Protein AF-A0A838MI29-F1 (afdb_monomer)

pLDDT: mean 86.64, std 11.8, range [42.06, 97.31]

Solvent-accessible surface area (backbone atoms only — not comparable to full-atom values): 7949 Å² total; per-r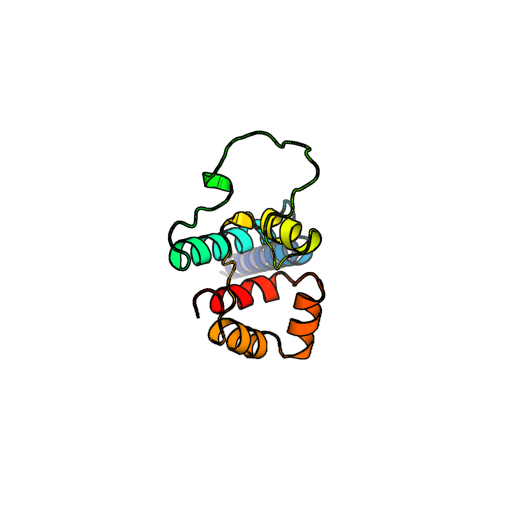esidue (Å²): 108,73,69,57,54,51,52,52,50,51,53,52,51,51,52,53,51,50,52,50,48,35,69,74,68,31,62,94,46,50,47,43,51,55,53,16,50,54,49,40,55,47,43,47,76,61,36,92,88,44,67,44,36,86,76,73,56,101,66,78,90,76,92,60,84,80,67,88,58,38,101,89,53,48,72,69,47,46,53,52,41,43,69,29,41,40,47,58,68,70,51,80,93,69,86,42,74,47,26,54,54,40,43,36,73,76,59,34,63,70,53,45,51,42,40,73,75,58,46,72,76,51,74,68,50,54,62,56,49,57,81,22,63,82,72

Sequence (135 aa):
MKKIIQILLILILLLILSLIIISIFNPLGYRDKIIGSIINNYLANNIKGYAPASQINSGAPNNEPAADKHPFLNESQEKMLENFGVDVSQLPTEITPGMENCAVEKFGKERIEEIIGGATPSALELFKAKDCIGK

Foldseek 3Di:
DVVVVVVVVVVVVVVVVVVVCCVPVVVVVPVLQVLLVVLQVLCPVQQPPDDFLVPPDPDDDDPDDDDPLAPQADPLQCVSNVSSRGRRNSADNDADPQLVVQLCVQQNPVRVVVVSVHDHDDSVSSSSSSVSGND

Mean predicted aligned error: 7.44 Å

Structure (mmCIF, N/CA/C/O backbone):
data_AF-A0A838MI29-F1
#
_entry.id   AF-A0A838MI29-F1
#
loop_
_atom_site.group_PDB
_atom_site.id
_atom_site.type_symbol
_atom_site.label_atom_id
_atom_site.label_alt_id
_atom_site.label_comp_id
_atom_site.label_asym_id
_atom_site.label_entity_id
_atom_site.label_seq_id
_atom_site.pdbx_PDB_ins_code
_atom_site.Cartn_x
_atom_site.Cartn_y
_atom_site.Cartn_z
_atom_site.occupancy
_atom_site.B_iso_or_equiv
_atom_site.auth_seq_id
_atom_site.auth_comp_id
_atom_site.auth_asym_id
_atom_site.auth_atom_id
_atom_site.pdbx_PDB_model_num
ATOM 1 N N . MET A 1 1 ? -22.170 7.386 40.287 1.00 67.88 1 MET A N 1
ATOM 2 C CA . MET A 1 1 ? -22.408 6.464 39.150 1.00 67.88 1 MET A CA 1
ATOM 3 C C . MET A 1 1 ? -22.890 7.182 37.889 1.00 67.88 1 MET A C 1
ATOM 5 O O . MET A 1 1 ? -22.142 7.176 36.925 1.00 67.88 1 MET A O 1
ATOM 9 N N . LYS A 1 2 ? -24.033 7.894 37.885 1.00 82.38 2 LYS A N 1
ATOM 10 C CA . LYS A 1 2 ? -24.523 8.622 36.685 1.00 82.38 2 LYS A CA 1
ATOM 11 C C . LYS A 1 2 ? -23.509 9.612 36.078 1.00 82.38 2 LYS A C 1
ATOM 13 O O . LYS A 1 2 ? -23.280 9.577 34.879 1.00 82.38 2 LYS A O 1
ATOM 18 N N . LYS A 1 3 ? -22.829 10.416 36.909 1.00 91.06 3 LYS A N 1
ATOM 19 C CA . LYS A 1 3 ? -21.792 11.367 36.451 1.00 91.06 3 LYS A CA 1
ATOM 20 C C . LYS A 1 3 ? -20.560 10.684 35.839 1.00 91.06 3 LYS A C 1
ATOM 22 O O . LYS A 1 3 ? -19.989 11.208 34.898 1.00 91.06 3 LYS A O 1
ATOM 27 N N . ILE A 1 4 ? -20.178 9.508 36.341 1.00 91.81 4 ILE A N 1
ATOM 28 C CA . ILE A 1 4 ? -19.029 8.744 35.824 1.00 91.81 4 ILE A CA 1
ATOM 29 C C . ILE A 1 4 ? -19.366 8.172 34.444 1.00 91.81 4 ILE A C 1
ATOM 31 O O . ILE A 1 4 ? -18.579 8.311 33.517 1.00 91.81 4 ILE A O 1
ATOM 35 N N . ILE A 1 5 ? -20.567 7.605 34.292 1.00 94.44 5 ILE A N 1
ATOM 36 C CA . ILE A 1 5 ? -21.065 7.107 33.002 1.00 94.44 5 ILE A CA 1
ATOM 37 C C . ILE A 1 5 ? -21.168 8.256 31.990 1.00 94.44 5 ILE A C 1
ATOM 39 O O . ILE A 1 5 ? -20.751 8.108 30.849 1.00 94.44 5 ILE A O 1
ATOM 43 N N . GLN A 1 6 ? -21.663 9.422 32.410 1.00 94.75 6 GLN A N 1
ATOM 44 C CA . GLN A 1 6 ? -21.751 10.600 31.548 1.00 94.75 6 GLN A CA 1
ATOM 45 C C . GLN A 1 6 ? -20.369 11.107 31.102 1.00 94.75 6 GLN A C 1
ATOM 47 O O . GLN A 1 6 ? -20.190 11.404 29.926 1.00 94.75 6 GLN A O 1
ATOM 52 N N . ILE A 1 7 ? -19.382 11.157 32.006 1.00 96.38 7 ILE A N 1
ATOM 53 C CA . ILE A 1 7 ? -17.996 11.515 31.660 1.00 96.38 7 ILE A CA 1
ATOM 54 C C . ILE A 1 7 ? -17.407 10.501 30.671 1.00 96.38 7 ILE A C 1
ATOM 56 O O . ILE A 1 7 ? -16.815 10.904 29.675 1.00 96.38 7 ILE A O 1
ATOM 60 N N . LEU A 1 8 ? -17.613 9.200 30.899 1.00 96.12 8 LEU A N 1
ATOM 61 C CA . LEU A 1 8 ? -17.144 8.151 29.993 1.00 96.12 8 LEU A CA 1
ATOM 62 C C . LEU A 1 8 ? -17.751 8.301 28.589 1.00 96.12 8 LEU A C 1
ATOM 64 O O . LEU A 1 8 ? -17.027 8.226 27.602 1.00 96.12 8 LEU A O 1
ATOM 68 N N . LEU A 1 9 ? -19.057 8.564 28.494 1.00 96.38 9 LEU A N 1
ATOM 69 C CA . LEU A 1 9 ? -19.733 8.786 27.213 1.00 96.38 9 LEU A CA 1
ATOM 70 C C . LEU A 1 9 ? -19.198 10.020 26.479 1.00 96.38 9 LEU A C 1
ATOM 72 O O . LEU A 1 9 ? -18.998 9.963 25.269 1.00 96.38 9 LEU A O 1
ATOM 76 N N . ILE A 1 10 ? -18.919 11.111 27.199 1.00 97.31 10 ILE A N 1
ATOM 77 C CA . ILE A 1 10 ? -18.309 12.313 26.612 1.00 97.31 10 ILE A CA 1
ATOM 78 C C . ILE A 1 10 ? -16.905 11.999 26.082 1.00 97.31 10 ILE A C 1
ATOM 80 O O . ILE A 1 10 ? -16.579 12.394 24.967 1.00 97.31 10 ILE A O 1
ATOM 84 N N . LEU A 1 11 ? -16.088 11.256 26.835 1.00 96.88 11 LEU A N 1
ATOM 85 C CA . LEU A 1 11 ? -14.749 10.856 26.388 1.00 96.88 11 LEU A CA 1
ATOM 86 C C . LEU A 1 11 ? -14.798 9.969 25.140 1.00 96.88 11 LEU A C 1
ATOM 88 O O . LEU A 1 11 ? -14.033 10.192 24.206 1.00 96.88 11 LEU A O 1
ATOM 92 N N . ILE A 1 12 ? -15.722 9.006 25.095 1.00 96.94 12 ILE A N 1
ATOM 93 C CA . ILE A 1 12 ? -15.932 8.156 23.916 1.00 96.94 12 ILE A CA 1
ATOM 94 C C . ILE A 1 12 ? -16.359 9.007 22.714 1.00 96.94 12 ILE A C 1
ATOM 96 O O . ILE A 1 12 ? -15.814 8.838 21.627 1.00 96.94 12 ILE A O 1
ATOM 100 N N . LEU A 1 13 ? -17.284 9.952 22.901 1.00 97.31 13 LEU A N 1
ATOM 101 C CA . LEU A 1 13 ? -17.734 10.838 21.826 1.00 97.31 13 LEU A CA 1
ATOM 102 C C . LEU A 1 13 ? -16.588 11.704 21.283 1.00 97.31 13 LEU A C 1
ATOM 104 O O . LEU A 1 13 ? -16.431 11.817 20.069 1.00 97.31 13 LEU A O 1
ATOM 108 N N . LEU A 1 14 ? -15.763 12.276 22.164 1.00 96.75 14 LEU A N 1
ATOM 109 C CA . LEU A 1 14 ? -14.584 13.051 21.767 1.00 96.75 14 LEU A CA 1
ATOM 110 C C . LEU A 1 14 ? -13.560 12.190 21.020 1.00 96.75 14 LEU A C 1
ATOM 112 O O . LEU A 1 14 ? -12.988 12.641 20.028 1.00 96.75 14 LEU A O 1
ATOM 116 N N . LEU A 1 15 ? -13.357 10.945 21.456 1.00 95.62 15 LEU A N 1
ATOM 117 C CA . LEU A 1 15 ? -12.477 9.999 20.776 1.00 95.62 15 LEU A CA 1
ATOM 118 C C . LEU A 1 15 ? -12.993 9.670 19.369 1.00 95.62 15 LEU A C 1
ATOM 120 O O . LEU A 1 15 ? -12.221 9.718 18.415 1.00 95.62 15 LEU A O 1
ATOM 124 N N . ILE A 1 16 ? -14.294 9.414 19.213 1.00 96.06 16 ILE A N 1
ATOM 125 C CA . ILE A 1 16 ? -14.914 9.163 17.904 1.00 96.06 16 ILE A CA 1
ATOM 126 C C . ILE A 1 16 ? -14.774 10.388 16.990 1.00 96.06 16 ILE A C 1
ATOM 128 O O . ILE A 1 16 ? -14.370 10.244 15.838 1.00 96.06 16 ILE A O 1
ATOM 132 N N . LEU A 1 17 ? -15.048 11.594 17.498 1.00 95.44 17 LEU A N 1
ATOM 133 C CA . LEU A 1 17 ? -14.885 12.835 16.731 1.00 95.44 17 LEU A CA 1
ATOM 134 C C . LEU A 1 17 ? -13.436 13.035 16.275 1.00 95.44 17 LEU A C 1
ATOM 136 O O . LEU A 1 17 ? -13.202 13.364 15.115 1.00 95.44 17 LEU A O 1
ATOM 140 N N . SER A 1 18 ? -12.467 12.778 17.156 1.00 91.75 18 SER A N 1
ATOM 141 C CA . SER A 1 18 ? -11.042 12.822 16.815 1.00 91.75 18 SER A CA 1
ATOM 142 C C . SER A 1 18 ? -10.696 11.844 15.686 1.00 91.75 18 SER A C 1
ATOM 144 O O . SER A 1 18 ? -10.064 12.234 14.704 1.00 91.75 18 SER A O 1
ATOM 146 N N . LEU A 1 19 ? -11.181 10.598 15.755 1.00 91.19 19 LEU A N 1
ATOM 147 C CA . LEU A 1 19 ? -10.962 9.599 14.702 1.00 91.19 19 LEU A CA 1
ATOM 148 C C . LEU A 1 19 ? -11.569 10.021 13.357 1.00 91.19 19 LEU A C 1
ATOM 150 O O . LEU A 1 19 ? -10.929 9.851 12.320 1.00 91.19 19 LEU A O 1
ATOM 154 N N . ILE A 1 20 ? -12.770 10.607 13.362 1.00 91.81 20 ILE A N 1
ATOM 155 C CA . ILE A 1 20 ? -13.414 11.125 12.145 1.00 91.81 20 ILE A CA 1
ATOM 156 C C . ILE A 1 20 ? -12.579 12.258 11.540 1.00 91.81 20 ILE A C 1
ATOM 158 O O . ILE A 1 20 ? -12.317 12.249 10.336 1.00 91.81 20 ILE A O 1
ATOM 162 N N . ILE A 1 21 ? -12.118 13.204 12.366 1.00 91.06 21 ILE A N 1
ATOM 163 C CA . ILE A 1 21 ? -11.275 14.319 11.915 1.00 91.06 21 ILE A CA 1
ATOM 164 C C . ILE A 1 21 ? -9.980 13.791 11.292 1.00 91.06 21 ILE A C 1
ATOM 166 O O . ILE A 1 21 ? -9.601 14.233 10.208 1.00 91.06 21 ILE A O 1
ATOM 170 N N . ILE A 1 22 ? -9.330 12.817 11.937 1.00 88.75 22 ILE A N 1
ATOM 171 C CA . ILE A 1 22 ? -8.101 12.207 11.421 1.00 88.75 22 ILE A CA 1
ATOM 172 C C . ILE A 1 22 ? -8.350 11.512 10.077 1.00 88.75 22 ILE A C 1
ATOM 174 O O . ILE A 1 22 ? -7.562 11.674 9.146 1.00 88.75 22 ILE A O 1
ATOM 178 N N . SER A 1 23 ? -9.458 10.778 9.961 1.00 84.50 23 SER A N 1
ATOM 179 C CA . SER A 1 23 ? -9.813 10.024 8.756 1.00 84.50 23 SER A CA 1
ATOM 180 C C . SER A 1 23 ? -10.092 10.931 7.547 1.00 84.50 23 SER A C 1
ATOM 182 O O . SER A 1 23 ? -9.568 10.690 6.455 1.00 84.50 23 SER A O 1
ATOM 184 N N . ILE A 1 24 ? -10.868 12.007 7.743 1.00 86.94 24 ILE A N 1
ATOM 185 C CA . ILE A 1 24 ? -11.315 12.900 6.660 1.00 86.94 24 ILE A CA 1
ATOM 186 C C . ILE A 1 24 ? -10.252 13.948 6.322 1.00 86.94 24 ILE A C 1
ATOM 188 O O . ILE A 1 24 ? -9.853 14.074 5.167 1.00 86.94 24 ILE A O 1
ATOM 192 N N . PHE A 1 25 ? -9.783 14.698 7.321 1.00 89.75 25 PHE A N 1
ATOM 193 C CA . PHE A 1 25 ? -8.931 15.869 7.094 1.00 89.75 25 PHE A CA 1
ATOM 194 C C . PHE A 1 25 ? -7.438 15.545 7.082 1.00 89.75 25 PHE A C 1
ATOM 196 O O . PHE A 1 25 ? -6.653 16.390 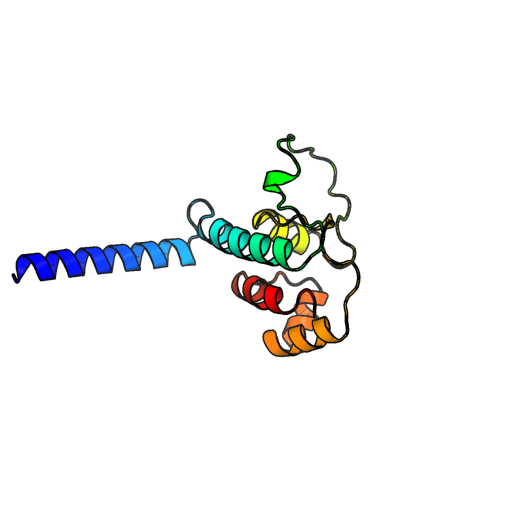6.664 1.00 89.75 25 PHE A O 1
ATOM 203 N N . ASN A 1 26 ? -7.037 14.348 7.531 1.00 86.31 26 ASN A N 1
ATOM 204 C CA . ASN A 1 26 ? -5.636 13.926 7.599 1.00 86.31 26 ASN A CA 1
ATOM 205 C C . ASN A 1 26 ? -4.702 14.997 8.213 1.00 86.31 26 ASN A C 1
ATOM 207 O O . ASN A 1 26 ? -3.688 15.370 7.611 1.00 86.31 26 ASN A O 1
ATOM 211 N N . PRO A 1 27 ? -5.036 15.536 9.403 1.00 87.94 27 PRO A N 1
ATOM 212 C CA . PRO A 1 27 ? -4.229 16.559 10.045 1.00 87.94 27 PRO A CA 1
ATOM 213 C C . PRO A 1 27 ? -2.804 16.031 10.236 1.00 87.94 27 PRO A C 1
ATOM 215 O O . PRO A 1 27 ? -2.612 14.913 10.715 1.00 87.94 27 PRO A O 1
ATOM 218 N N . LEU A 1 28 ? -1.807 16.827 9.835 1.00 84.75 28 LEU A N 1
ATOM 219 C CA . LEU A 1 28 ? -0.378 16.494 9.955 1.00 84.75 28 LEU A CA 1
ATOM 220 C C . LEU A 1 28 ? 0.035 15.160 9.287 1.00 84.75 28 LEU A C 1
ATOM 222 O O . LEU A 1 28 ? 1.068 14.577 9.645 1.00 84.75 28 LEU A O 1
ATOM 226 N N . GLY A 1 29 ? -0.763 14.665 8.332 1.00 85.19 29 GLY A N 1
ATOM 227 C CA . GLY A 1 29 ? -0.493 13.423 7.608 1.00 85.19 29 GLY A CA 1
ATOM 228 C C . GLY A 1 29 ? -0.664 12.151 8.445 1.00 85.19 29 GLY A C 1
ATOM 229 O O . GLY A 1 29 ? -0.083 11.123 8.103 1.00 85.19 29 GLY A O 1
ATOM 230 N N . TYR A 1 30 ? -1.385 12.187 9.576 1.00 87.19 30 TYR A N 1
ATOM 231 C CA . TYR A 1 30 ? -1.485 11.024 10.470 1.00 87.19 30 TYR A CA 1
ATOM 232 C C . TYR A 1 30 ? -2.106 9.791 9.814 1.00 87.19 30 TYR A C 1
ATOM 234 O O . TYR A 1 30 ? -1.622 8.684 10.048 1.00 87.19 30 TYR A O 1
ATOM 242 N N . ARG A 1 31 ? -3.142 9.960 8.982 1.00 86.00 31 ARG A N 1
ATOM 243 C CA . ARG A 1 31 ? -3.755 8.839 8.258 1.00 86.00 31 ARG A CA 1
ATOM 244 C C . ARG A 1 31 ? -2.728 8.197 7.333 1.00 86.00 31 ARG A C 1
ATOM 246 O O . ARG A 1 31 ? -2.580 6.978 7.341 1.00 86.00 31 ARG A O 1
ATOM 253 N N . ASP A 1 32 ? -1.991 9.014 6.590 1.00 86.44 32 ASP A N 1
ATOM 254 C CA . ASP A 1 32 ? -1.026 8.516 5.613 1.00 86.44 32 ASP A CA 1
ATOM 255 C C . ASP A 1 32 ? 0.172 7.854 6.303 1.00 86.44 32 ASP A C 1
ATOM 257 O O . ASP A 1 32 ? 0.615 6.800 5.869 1.00 86.44 32 ASP A O 1
ATOM 261 N N . LYS A 1 33 ? 0.621 8.369 7.455 1.00 87.81 33 LYS A N 1
ATOM 262 C CA . LYS A 1 33 ? 1.647 7.713 8.286 1.00 87.81 33 LYS A CA 1
ATOM 263 C C . LYS A 1 33 ? 1.200 6.348 8.810 1.00 87.81 33 LYS A C 1
ATOM 265 O O . LYS A 1 33 ? 1.992 5.408 8.803 1.00 87.81 33 LYS A O 1
ATOM 270 N N . ILE A 1 34 ? -0.052 6.225 9.259 1.00 87.94 34 ILE A N 1
ATOM 271 C CA . ILE A 1 34 ? -0.608 4.944 9.724 1.00 87.94 34 ILE A CA 1
ATOM 272 C C . ILE A 1 34 ? -0.657 3.943 8.564 1.00 87.94 34 ILE A C 1
ATOM 274 O O . ILE A 1 34 ? -0.165 2.824 8.695 1.00 87.94 34 ILE A O 1
ATOM 278 N N . ILE A 1 35 ? -1.206 4.351 7.418 1.00 87.62 35 ILE A N 1
ATOM 279 C CA . ILE A 1 35 ? -1.318 3.494 6.230 1.00 87.62 35 ILE A CA 1
ATOM 280 C C . ILE A 1 35 ? 0.069 3.117 5.701 1.00 87.62 35 ILE A C 1
ATOM 282 O O . ILE A 1 35 ? 0.338 1.943 5.456 1.00 87.62 35 ILE A O 1
ATOM 286 N N . GLY A 1 36 ? 0.972 4.089 5.614 1.00 89.69 36 GLY A N 1
ATOM 287 C CA . GLY A 1 36 ? 2.353 3.905 5.194 1.00 89.69 36 GLY A CA 1
ATOM 288 C C . GLY A 1 36 ? 3.120 2.939 6.087 1.00 89.69 36 GLY A C 1
ATOM 289 O O . GLY A 1 36 ? 3.820 2.068 5.580 1.00 89.69 36 GLY A O 1
ATOM 290 N N . SER A 1 37 ? 2.936 3.012 7.410 1.00 90.19 37 SER A N 1
ATOM 291 C CA . SER A 1 37 ? 3.531 2.055 8.349 1.00 90.19 37 SER A CA 1
ATOM 292 C C . SER A 1 37 ? 3.046 0.625 8.100 1.00 90.19 37 SER A C 1
ATOM 294 O O . SER A 1 37 ? 3.855 -0.302 8.099 1.00 90.19 37 SER A O 1
ATOM 296 N N . ILE A 1 38 ? 1.749 0.441 7.835 1.00 89.88 38 ILE A N 1
ATOM 297 C CA . ILE A 1 38 ? 1.185 -0.883 7.547 1.00 89.88 38 ILE A CA 1
ATOM 298 C C . ILE A 1 38 ? 1.732 -1.436 6.228 1.00 89.88 38 ILE A C 1
ATOM 300 O O . ILE A 1 38 ? 2.131 -2.600 6.177 1.00 89.88 38 ILE A O 1
ATOM 304 N N . ILE A 1 39 ? 1.770 -0.614 5.177 1.00 89.75 39 ILE A N 1
ATOM 305 C CA . ILE A 1 39 ? 2.284 -1.015 3.863 1.00 89.75 39 ILE A CA 1
ATOM 306 C C . ILE A 1 39 ? 3.761 -1.375 3.965 1.00 89.75 39 ILE A C 1
ATOM 308 O O . ILE A 1 39 ? 4.140 -2.469 3.573 1.00 89.75 39 ILE A O 1
ATOM 312 N N . ASN A 1 40 ? 4.585 -0.510 4.553 1.00 91.12 40 ASN A N 1
ATOM 313 C CA . ASN A 1 40 ? 6.017 -0.759 4.701 1.00 91.12 40 ASN A CA 1
ATOM 314 C C . ASN A 1 40 ? 6.312 -2.019 5.518 1.00 91.12 40 ASN A C 1
ATOM 316 O O . ASN A 1 40 ? 7.201 -2.783 5.154 1.00 91.12 40 ASN A O 1
ATOM 320 N N . ASN A 1 41 ? 5.548 -2.274 6.584 1.00 91.88 41 ASN A N 1
ATOM 321 C CA . ASN A 1 41 ? 5.664 -3.522 7.332 1.00 91.88 41 ASN A CA 1
ATOM 322 C C . ASN A 1 41 ? 5.278 -4.734 6.469 1.00 91.88 41 ASN A C 1
ATOM 324 O O . ASN A 1 41 ? 5.925 -5.773 6.538 1.00 91.88 41 ASN A O 1
ATOM 328 N N . TYR A 1 42 ? 4.239 -4.622 5.641 1.00 90.25 42 TYR A N 1
ATOM 329 C CA . TYR A 1 42 ? 3.881 -5.692 4.713 1.00 90.25 42 TYR A CA 1
ATOM 330 C C . TYR A 1 42 ? 4.987 -5.932 3.675 1.00 90.25 42 TYR A C 1
ATOM 332 O O . TYR A 1 42 ? 5.418 -7.070 3.509 1.00 90.25 42 TYR A O 1
ATOM 340 N N . LEU A 1 43 ? 5.480 -4.881 3.016 1.00 91.12 43 LEU A N 1
ATOM 341 C CA . LEU A 1 43 ? 6.524 -4.975 1.993 1.00 91.12 43 LEU A CA 1
ATOM 342 C C . LEU A 1 43 ? 7.819 -5.565 2.565 1.00 91.12 43 LEU A C 1
ATOM 344 O O . LEU A 1 43 ? 8.353 -6.500 1.984 1.00 91.12 43 LEU A O 1
ATOM 348 N N . ALA A 1 44 ? 8.252 -5.130 3.753 1.00 91.25 44 ALA A N 1
ATOM 349 C CA . ALA A 1 44 ? 9.434 -5.679 4.426 1.00 91.25 44 ALA A CA 1
ATOM 350 C C . ALA A 1 44 ? 9.327 -7.186 4.722 1.00 91.25 44 ALA A C 1
ATOM 352 O O . ALA A 1 44 ? 10.338 -7.882 4.764 1.00 91.25 44 ALA A O 1
ATOM 353 N N . ASN A 1 45 ? 8.108 -7.699 4.916 1.00 90.12 45 ASN A N 1
ATOM 354 C CA . ASN A 1 45 ? 7.868 -9.118 5.182 1.00 90.12 45 ASN A CA 1
ATOM 355 C C . ASN A 1 45 ? 7.652 -9.958 3.911 1.00 90.12 45 ASN A C 1
ATOM 357 O O . ASN A 1 45 ? 7.806 -11.175 3.974 1.00 90.12 45 ASN A O 1
ATOM 361 N N . ASN A 1 46 ? 7.285 -9.344 2.779 1.00 88.81 46 ASN A N 1
ATOM 362 C CA . ASN A 1 46 ? 6.899 -10.064 1.555 1.00 88.81 46 ASN A CA 1
ATOM 363 C C . ASN A 1 46 ? 7.843 -9.823 0.366 1.00 88.81 46 ASN A C 1
ATOM 365 O O . ASN A 1 46 ? 7.816 -10.589 -0.593 1.00 88.81 46 ASN A O 1
ATOM 369 N N . ILE A 1 47 ? 8.705 -8.807 0.424 1.00 88.31 47 ILE A N 1
ATOM 370 C CA . ILE A 1 47 ? 9.725 -8.520 -0.586 1.00 88.31 47 ILE A CA 1
ATOM 371 C C . ILE A 1 47 ? 11.101 -8.697 0.058 1.00 88.31 47 ILE A C 1
ATOM 373 O O . ILE A 1 47 ? 11.474 -8.003 1.006 1.00 88.31 47 ILE A O 1
ATOM 377 N N . LYS A 1 48 ? 11.885 -9.647 -0.460 1.00 87.75 48 LYS A N 1
ATOM 378 C CA . LYS A 1 48 ? 13.218 -9.947 0.070 1.00 87.75 48 LYS A CA 1
ATOM 379 C C . LYS A 1 48 ? 14.159 -8.762 -0.154 1.00 87.75 48 LYS A C 1
ATOM 381 O O . LYS A 1 48 ? 14.426 -8.395 -1.290 1.00 87.75 48 LYS A O 1
ATOM 386 N N . GLY A 1 49 ? 14.719 -8.236 0.934 1.00 86.00 49 GLY A N 1
ATOM 387 C CA . GLY A 1 49 ? 15.655 -7.110 0.884 1.00 86.00 49 GLY A CA 1
ATOM 388 C C . GLY A 1 49 ? 14.982 -5.738 0.845 1.00 86.00 49 GLY A C 1
ATOM 389 O O . GLY A 1 49 ? 15.697 -4.747 0.749 1.00 86.00 49 GLY A O 1
ATOM 390 N N . TYR A 1 50 ? 13.650 -5.676 0.964 1.00 89.56 50 TYR A N 1
ATOM 391 C CA . TYR A 1 50 ? 12.945 -4.407 1.086 1.00 89.56 50 TYR A CA 1
ATOM 392 C C . TYR A 1 50 ? 13.255 -3.730 2.424 1.00 89.56 50 TYR A C 1
ATOM 394 O O . TYR A 1 50 ? 13.109 -4.342 3.486 1.00 89.56 50 TYR A O 1
ATOM 402 N N . ALA A 1 51 ? 13.607 -2.449 2.377 1.00 89.00 51 ALA A N 1
ATOM 403 C CA . ALA A 1 51 ? 13.719 -1.587 3.544 1.00 89.00 51 ALA A CA 1
ATOM 404 C C . ALA A 1 51 ? 12.925 -0.280 3.331 1.00 89.00 51 ALA A C 1
ATOM 406 O O . ALA A 1 51 ? 13.030 0.334 2.266 1.00 89.00 51 ALA A O 1
ATOM 407 N N . PRO A 1 52 ? 12.136 0.171 4.331 1.00 84.50 52 PRO A N 1
ATOM 408 C CA . PRO A 1 52 ? 11.354 1.404 4.236 1.00 84.50 52 PRO A CA 1
ATOM 409 C C . PRO A 1 52 ? 12.220 2.623 3.913 1.00 84.50 52 PRO A C 1
ATOM 411 O O . PRO A 1 52 ? 13.332 2.735 4.429 1.00 84.50 52 PRO A O 1
ATOM 414 N N . ALA A 1 53 ? 11.681 3.597 3.172 1.00 82.88 53 ALA A N 1
ATOM 415 C CA . ALA A 1 53 ? 12.425 4.796 2.764 1.00 82.88 53 ALA A CA 1
ATOM 416 C C . ALA A 1 53 ? 13.064 5.554 3.950 1.00 82.88 53 ALA A C 1
ATOM 418 O O . ALA A 1 53 ? 14.169 6.081 3.841 1.00 82.88 53 ALA A O 1
ATOM 419 N N . SER A 1 54 ? 12.415 5.539 5.122 1.00 79.50 54 SER A N 1
ATOM 420 C CA . SER A 1 54 ? 12.931 6.140 6.363 1.00 79.50 54 SER A CA 1
ATOM 421 C C . SER A 1 54 ? 14.200 5.480 6.918 1.00 79.50 54 SER A C 1
ATOM 423 O O . SER A 1 54 ? 14.864 6.070 7.767 1.00 79.50 54 SER A O 1
ATOM 425 N N . GLN A 1 55 ? 14.534 4.270 6.467 1.00 75.50 55 GLN A N 1
ATOM 426 C CA . GLN A 1 55 ? 15.734 3.524 6.850 1.00 75.50 55 GLN A CA 1
ATOM 427 C C . GLN A 1 55 ? 16.825 3.567 5.772 1.00 75.50 55 GLN A C 1
ATOM 429 O O . GLN A 1 55 ? 17.975 3.262 6.076 1.00 75.50 55 GLN A O 1
ATOM 434 N N . ILE A 1 56 ? 16.476 3.942 4.535 1.00 67.38 56 ILE A N 1
ATOM 435 C CA . ILE A 1 56 ? 17.390 3.903 3.392 1.00 67.38 56 ILE A CA 1
ATOM 436 C C . ILE A 1 56 ? 18.311 5.129 3.374 1.00 67.38 56 ILE A C 1
ATOM 438 O O . ILE A 1 56 ? 19.475 4.947 3.048 1.00 67.38 56 ILE A O 1
ATOM 442 N N . ASN A 1 57 ? 17.866 6.341 3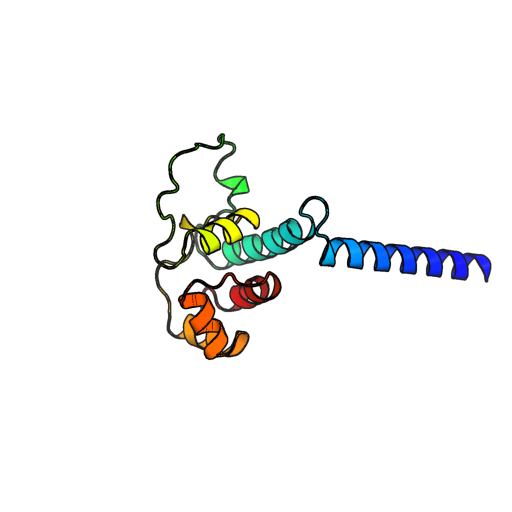.762 1.00 59.94 57 ASN A N 1
ATOM 443 C CA . ASN A 1 57 ? 18.742 7.527 3.851 1.00 59.94 57 ASN A CA 1
ATOM 444 C C . ASN A 1 57 ? 18.160 8.710 4.665 1.00 59.94 57 ASN A C 1
ATOM 446 O O . ASN A 1 57 ? 17.099 9.236 4.344 1.00 59.94 57 ASN A O 1
ATOM 450 N N . SER A 1 58 ? 18.946 9.239 5.614 1.00 47.44 58 SER A N 1
ATOM 451 C CA . SER A 1 58 ? 18.815 10.589 6.212 1.00 47.44 58 SER A CA 1
ATOM 452 C C . SER A 1 58 ? 19.438 11.693 5.326 1.00 47.44 58 SER A C 1
ATOM 454 O O . SER A 1 58 ? 19.988 12.670 5.833 1.00 47.44 58 SER A O 1
ATOM 456 N N . GLY A 1 59 ? 19.425 11.521 4.001 1.00 44.66 59 GLY A N 1
ATOM 457 C CA . GLY A 1 59 ? 20.050 12.429 3.032 1.00 44.66 59 GLY A CA 1
ATOM 458 C C . GLY A 1 59 ? 19.055 13.444 2.467 1.00 44.66 59 GLY A C 1
ATOM 459 O O . GLY A 1 59 ? 17.950 13.076 2.090 1.00 44.66 59 GLY A O 1
ATOM 460 N N . ALA A 1 60 ? 19.458 14.716 2.444 1.00 42.06 60 ALA A N 1
ATOM 461 C CA . ALA A 1 60 ? 18.705 15.893 1.999 1.00 42.06 60 ALA A CA 1
ATOM 462 C C . ALA A 1 60 ? 17.972 15.735 0.640 1.00 42.06 60 ALA A C 1
ATOM 464 O O . ALA A 1 60 ? 18.410 14.952 -0.203 1.00 42.06 60 ALA A O 1
ATOM 465 N N . PRO A 1 61 ? 16.891 16.506 0.387 1.00 43.94 61 PRO A N 1
ATOM 466 C CA . PRO A 1 61 ? 16.131 16.410 -0.854 1.00 43.94 61 PRO A CA 1
ATOM 467 C C . PRO A 1 61 ? 16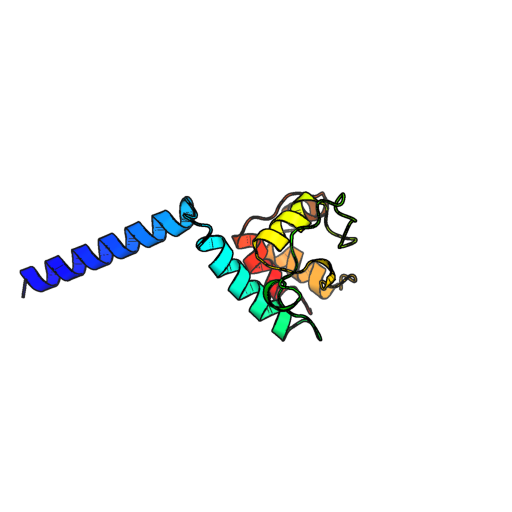.951 16.984 -2.014 1.00 43.94 61 PRO A C 1
ATOM 469 O O . PRO A 1 61 ? 17.163 18.195 -2.100 1.00 43.94 61 PRO A O 1
ATOM 472 N N . ASN A 1 62 ? 17.403 16.121 -2.920 1.00 43.19 62 ASN A N 1
ATOM 473 C CA . ASN A 1 62 ? 17.966 16.557 -4.191 1.00 43.19 62 ASN A CA 1
ATOM 474 C C . ASN A 1 62 ? 16.814 16.876 -5.153 1.00 43.19 62 ASN A C 1
ATOM 476 O O . ASN A 1 62 ? 16.057 15.993 -5.545 1.00 43.19 62 ASN A O 1
ATOM 480 N N . ASN A 1 63 ? 16.691 18.155 -5.518 1.00 50.34 63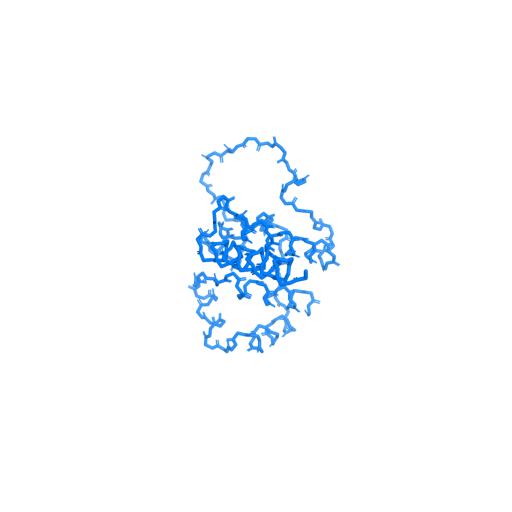 ASN A N 1
ATOM 481 C CA . ASN A 1 63 ? 15.821 18.657 -6.585 1.00 50.34 63 ASN A CA 1
ATOM 482 C C . ASN A 1 63 ? 16.414 18.327 -7.972 1.00 50.34 63 ASN A C 1
ATOM 484 O O . ASN A 1 63 ? 16.697 19.232 -8.756 1.00 50.34 63 ASN A O 1
ATOM 488 N N . GLU A 1 64 ? 16.655 17.052 -8.267 1.00 49.84 64 GLU A N 1
ATOM 489 C CA . GLU A 1 64 ? 16.833 16.601 -9.652 1.00 49.84 64 GLU A CA 1
ATOM 490 C C . GLU A 1 64 ? 15.458 16.276 -10.251 1.00 49.84 64 GLU A C 1
ATOM 492 O O . GLU A 1 64 ? 14.562 15.863 -9.508 1.00 49.84 64 GLU A O 1
ATOM 497 N N . PRO A 1 65 ? 15.244 16.481 -11.568 1.00 49.84 65 PRO A N 1
ATOM 498 C CA . PRO A 1 65 ? 14.042 15.979 -12.225 1.00 49.84 65 PRO A CA 1
ATOM 499 C C . PRO A 1 65 ? 13.937 14.489 -11.911 1.00 49.84 65 PRO A C 1
ATOM 501 O O . PRO A 1 65 ? 14.903 13.757 -12.127 1.00 49.84 65 PRO A O 1
ATOM 504 N N . ALA A 1 66 ? 12.809 14.084 -11.321 1.00 60.66 66 ALA A N 1
ATOM 505 C CA . ALA A 1 66 ? 12.594 12.728 -10.845 1.00 60.66 66 ALA A CA 1
ATOM 506 C C . ALA A 1 66 ? 12.831 11.765 -12.010 1.00 60.66 66 ALA A C 1
ATOM 508 O O . ALA A 1 66 ? 12.016 11.671 -12.926 1.00 60.66 66 ALA A O 1
ATOM 509 N N . ALA A 1 67 ? 13.994 11.114 -12.018 1.00 76.25 67 ALA A N 1
ATOM 510 C CA . ALA A 1 67 ? 14.199 9.959 -12.864 1.00 76.25 67 ALA A CA 1
ATOM 511 C C . ALA A 1 67 ? 13.091 8.968 -12.504 1.00 76.25 67 ALA A C 1
ATOM 513 O O . ALA A 1 67 ? 12.888 8.732 -11.313 1.00 76.25 67 ALA A O 1
ATOM 514 N N . ASP A 1 68 ? 12.382 8.459 -13.512 1.00 85.25 68 ASP A N 1
ATOM 515 C CA . ASP A 1 68 ? 11.409 7.377 -13.348 1.00 85.25 68 ASP A CA 1
ATOM 516 C C . ASP A 1 68 ? 12.062 6.268 -12.514 1.00 85.25 68 ASP A C 1
ATOM 518 O O . ASP A 1 68 ? 13.115 5.730 -12.883 1.00 85.25 68 ASP A O 1
ATOM 522 N N . LYS A 1 69 ? 11.501 6.024 -11.329 1.00 89.62 69 LYS A N 1
ATOM 523 C CA . LYS A 1 69 ? 12.068 5.108 -10.341 1.00 89.62 69 LYS A CA 1
ATOM 524 C C . LYS A 1 69 ? 11.471 3.720 -10.488 1.00 89.62 69 LYS A C 1
ATOM 526 O O . LYS A 1 69 ? 12.033 2.778 -9.923 1.00 89.62 69 LYS A O 1
ATOM 531 N N . HIS A 1 70 ? 10.356 3.579 -11.206 1.00 91.56 70 HIS A N 1
ATOM 532 C CA . HIS A 1 70 ? 9.664 2.317 -11.344 1.00 91.56 70 HIS A CA 1
ATOM 533 C C . HIS A 1 70 ? 8.887 2.181 -12.672 1.00 91.56 70 HIS A C 1
ATOM 535 O O . HIS A 1 70 ? 7.881 2.855 -12.883 1.00 91.56 70 HIS A O 1
ATOM 541 N N . PRO A 1 71 ? 9.193 1.157 -13.495 1.00 91.25 71 PRO A N 1
ATOM 542 C CA . PRO A 1 71 ? 8.729 1.050 -14.886 1.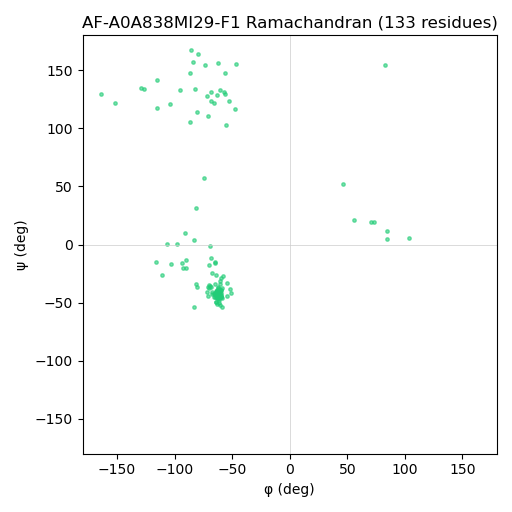00 91.25 71 PRO A CA 1
ATOM 543 C C . PRO A 1 71 ? 7.211 0.890 -15.080 1.00 91.25 71 PRO A C 1
ATOM 545 O O . PRO A 1 71 ? 6.718 1.005 -16.201 1.00 91.25 71 PRO A O 1
ATOM 548 N N . PHE A 1 72 ? 6.466 0.563 -14.020 1.00 90.94 72 PHE A N 1
ATOM 549 C CA . PHE A 1 72 ? 5.006 0.390 -14.064 1.00 90.94 72 PHE A CA 1
ATOM 550 C C . PHE A 1 72 ? 4.218 1.523 -13.407 1.00 90.94 72 PHE A C 1
ATOM 552 O O . PHE A 1 72 ? 2.994 1.440 -13.339 1.00 90.94 72 PHE A O 1
ATOM 559 N N . LEU A 1 73 ? 4.894 2.539 -12.873 1.00 91.81 73 LEU A N 1
ATOM 560 C CA . LEU A 1 73 ? 4.246 3.639 -12.173 1.00 91.81 73 LEU A CA 1
ATOM 561 C C . LEU A 1 73 ? 4.474 4.932 -12.943 1.00 91.81 73 LEU A C 1
ATOM 563 O O . LEU A 1 73 ? 5.546 5.172 -13.480 1.00 91.81 73 LEU A O 1
ATOM 567 N N . ASN A 1 74 ? 3.456 5.784 -12.989 1.00 91.69 74 ASN A N 1
ATOM 568 C CA . ASN A 1 74 ? 3.657 7.160 -13.428 1.00 91.69 74 ASN A CA 1
ATOM 569 C C . ASN A 1 74 ? 4.100 8.051 -12.255 1.00 91.69 74 ASN A C 1
ATOM 571 O O . ASN A 1 74 ? 3.937 7.691 -11.088 1.00 91.69 74 ASN A O 1
ATOM 575 N N . GLU A 1 75 ? 4.565 9.265 -12.557 1.00 91.25 75 GLU A N 1
ATOM 576 C CA . GLU A 1 75 ? 5.039 10.234 -11.554 1.00 91.25 75 GLU A CA 1
ATOM 577 C C . GLU A 1 75 ? 4.020 10.476 -10.419 1.00 91.25 75 GLU A C 1
ATOM 579 O O . GLU A 1 75 ? 4.380 10.604 -9.248 1.00 91.25 75 GLU A O 1
ATOM 584 N N . SER A 1 76 ? 2.719 10.514 -10.736 1.00 90.50 76 SER A N 1
ATOM 585 C CA . SER A 1 76 ? 1.675 10.720 -9.728 1.00 90.50 76 SER A CA 1
ATOM 586 C C . SER A 1 76 ? 1.555 9.536 -8.768 1.00 90.50 76 SER A C 1
ATOM 588 O O . SER A 1 76 ? 1.364 9.742 -7.566 1.00 90.50 76 SER A O 1
ATOM 590 N N . GLN A 1 77 ? 1.655 8.313 -9.282 1.00 92.31 77 GLN A N 1
ATOM 591 C CA . GLN A 1 77 ? 1.595 7.081 -8.504 1.00 92.31 77 GLN A CA 1
ATOM 592 C C . GLN A 1 77 ? 2.861 6.892 -7.669 1.00 92.31 77 GLN A C 1
ATOM 594 O O . GLN A 1 77 ? 2.758 6.550 -6.490 1.00 92.31 77 GLN A O 1
ATOM 599 N N . GLU A 1 78 ? 4.033 7.195 -8.231 1.00 92.00 78 GLU A N 1
ATOM 600 C CA . GLU A 1 78 ? 5.295 7.191 -7.492 1.00 92.00 78 GLU A CA 1
ATOM 601 C C . GLU A 1 78 ? 5.239 8.160 -6.313 1.00 92.00 78 GLU A C 1
ATOM 603 O O . GLU A 1 78 ? 5.395 7.759 -5.161 1.00 92.00 78 GLU A O 1
ATOM 608 N N . LYS A 1 79 ? 4.883 9.421 -6.576 1.00 89.75 79 LYS A N 1
ATOM 609 C CA . LYS A 1 79 ? 4.767 10.452 -5.542 1.00 89.75 79 LYS A CA 1
ATOM 610 C C . LYS A 1 79 ? 3.748 10.086 -4.467 1.00 89.75 79 LYS A C 1
ATOM 612 O O . LYS A 1 79 ? 3.944 10.388 -3.290 1.00 89.75 79 LYS A O 1
ATOM 617 N N . MET A 1 80 ? 2.639 9.451 -4.850 1.00 88.81 80 MET A N 1
ATOM 618 C CA . MET A 1 80 ? 1.661 8.954 -3.887 1.00 88.81 80 MET A CA 1
ATOM 619 C C . MET A 1 80 ? 2.302 7.929 -2.945 1.00 88.81 80 MET A C 1
ATOM 621 O O . MET A 1 80 ? 2.188 8.082 -1.732 1.00 88.81 80 MET A O 1
ATOM 625 N N . LEU A 1 81 ? 2.973 6.909 -3.481 1.00 90.25 81 LEU A N 1
ATOM 626 C CA . LEU A 1 81 ? 3.621 5.851 -2.701 1.00 90.25 81 LEU A CA 1
ATOM 627 C C . LEU A 1 81 ? 4.741 6.394 -1.807 1.00 90.25 81 LEU A C 1
ATOM 629 O O . LEU A 1 81 ? 4.828 6.030 -0.632 1.00 90.25 81 LEU A O 1
ATOM 633 N N . GLU A 1 82 ? 5.527 7.335 -2.317 1.00 89.81 82 GLU A N 1
ATOM 634 C CA . GLU A 1 82 ? 6.566 8.029 -1.555 1.00 89.81 82 GLU A CA 1
ATOM 635 C C . GLU A 1 82 ? 5.990 8.827 -0.379 1.00 89.81 82 GLU A C 1
ATOM 637 O O . GLU A 1 82 ? 6.565 8.816 0.711 1.00 89.81 82 GLU A O 1
ATOM 642 N N . ASN A 1 83 ? 4.812 9.446 -0.530 1.00 87.69 83 ASN A N 1
ATOM 643 C CA . ASN A 1 83 ? 4.117 10.100 0.589 1.00 87.69 83 ASN A CA 1
ATOM 644 C C . ASN A 1 83 ? 3.686 9.102 1.680 1.00 87.69 83 ASN A C 1
ATOM 646 O O . ASN A 1 83 ? 3.587 9.472 2.852 1.00 87.69 83 ASN A O 1
ATOM 650 N N . PHE A 1 84 ? 3.465 7.834 1.321 1.00 88.50 84 PHE A N 1
ATOM 651 C CA . PHE A 1 84 ? 3.267 6.733 2.272 1.00 88.50 84 PHE A CA 1
ATOM 652 C C . PHE A 1 84 ? 4.593 6.152 2.797 1.00 88.50 84 PHE A C 1
ATOM 654 O O . PHE A 1 84 ? 4.588 5.189 3.566 1.00 88.50 84 PHE A O 1
ATOM 661 N N . GLY A 1 85 ? 5.735 6.733 2.424 1.00 88.50 85 GLY A N 1
ATOM 662 C CA . GLY A 1 85 ? 7.067 6.295 2.834 1.00 88.50 85 GLY A CA 1
ATOM 663 C C . GLY A 1 85 ? 7.523 5.001 2.164 1.00 88.50 85 GLY A C 1
ATOM 664 O O . GLY A 1 85 ? 8.380 4.315 2.718 1.00 88.50 85 GLY A O 1
ATOM 665 N N . VAL A 1 86 ? 6.911 4.624 1.039 1.00 89.25 86 VAL A N 1
ATOM 666 C CA . VAL A 1 86 ? 7.326 3.469 0.236 1.00 89.25 86 VAL A CA 1
ATOM 667 C C . VAL A 1 86 ? 8.485 3.885 -0.660 1.00 89.25 86 VAL A C 1
ATOM 669 O O . VAL A 1 86 ? 8.421 4.927 -1.309 1.00 89.25 86 VAL A O 1
ATOM 672 N N . ASP A 1 87 ? 9.530 3.064 -0.709 1.00 91.00 87 ASP A N 1
ATOM 673 C CA . ASP A 1 87 ? 10.576 3.211 -1.718 1.00 91.00 87 ASP A CA 1
ATOM 674 C C . ASP A 1 87 ? 10.159 2.458 -2.984 1.00 91.00 87 ASP A C 1
ATOM 676 O O . ASP A 1 87 ? 10.167 1.226 -3.030 1.00 91.00 87 ASP A O 1
ATOM 680 N N . VAL A 1 88 ? 9.750 3.216 -4.001 1.00 91.25 88 VAL A N 1
ATOM 681 C CA . VAL A 1 88 ? 9.211 2.672 -5.252 1.00 91.25 88 VAL A CA 1
ATOM 682 C C . VAL A 1 88 ? 10.258 1.926 -6.074 1.00 91.25 88 VAL A C 1
ATOM 684 O O . VAL A 1 88 ? 9.898 1.006 -6.797 1.00 91.25 88 VAL A O 1
ATOM 687 N N . SER A 1 89 ? 11.547 2.235 -5.902 1.00 91.31 89 SER A N 1
ATOM 688 C CA . SER A 1 89 ? 12.637 1.559 -6.622 1.00 91.31 89 SER A CA 1
ATOM 689 C C . SER A 1 89 ? 12.846 0.106 -6.181 1.00 91.31 89 SER A C 1
ATOM 691 O O . SER A 1 89 ? 13.473 -0.682 -6.885 1.00 91.31 89 SER A O 1
ATOM 693 N N . GLN A 1 90 ? 12.307 -0.255 -5.012 1.00 91.44 90 GLN A N 1
ATOM 694 C CA . GLN A 1 90 ? 12.392 -1.595 -4.433 1.00 91.44 90 GLN A CA 1
ATOM 695 C C . GLN A 1 90 ? 11.141 -2.442 -4.704 1.00 91.44 90 GLN A C 1
ATOM 697 O O . GLN A 1 90 ? 11.053 -3.579 -4.232 1.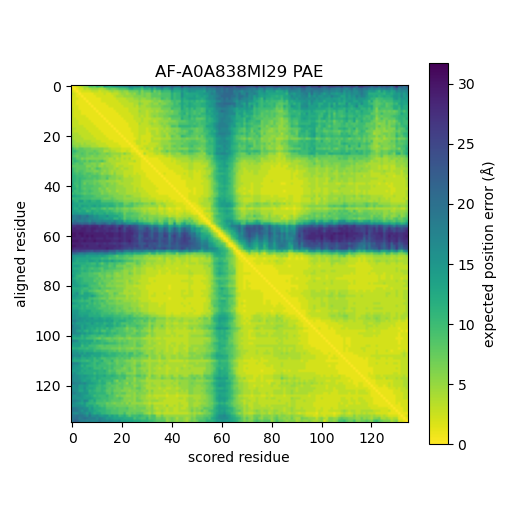00 91.44 90 GLN A O 1
ATOM 702 N N . LEU A 1 91 ? 10.145 -1.897 -5.411 1.00 90.00 91 LEU A N 1
ATOM 703 C CA . LEU A 1 91 ? 8.949 -2.647 -5.777 1.00 90.00 91 LEU A CA 1
ATOM 7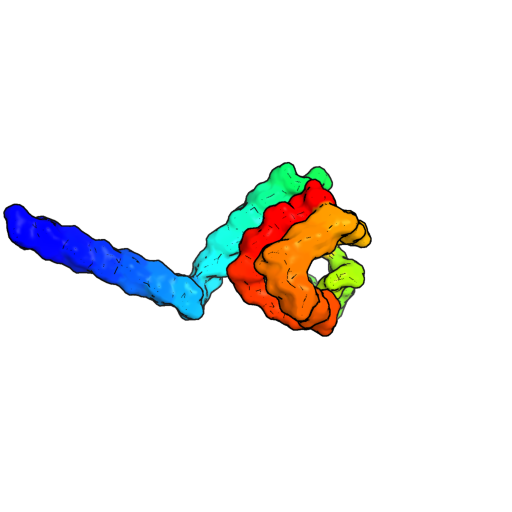04 C C . LEU A 1 91 ? 9.251 -3.655 -6.903 1.00 90.00 91 LEU A C 1
ATOM 706 O O . LEU A 1 91 ? 10.199 -3.467 -7.667 1.00 90.00 91 LEU A O 1
ATOM 710 N N . PRO A 1 92 ? 8.476 -4.753 -7.009 1.00 87.94 92 PRO A N 1
ATOM 711 C CA . PRO A 1 92 ? 8.693 -5.752 -8.046 1.00 87.94 92 PRO A CA 1
ATOM 712 C C . PRO A 1 92 ? 8.486 -5.173 -9.448 1.00 87.94 92 PRO A C 1
ATOM 714 O O . PRO A 1 92 ? 7.428 -4.629 -9.760 1.00 87.94 92 PRO A O 1
ATOM 717 N N . THR A 1 93 ? 9.470 -5.386 -10.318 1.00 90.75 93 THR A N 1
ATOM 718 C CA . THR A 1 93 ? 9.434 -5.006 -11.739 1.00 90.75 93 THR A CA 1
ATOM 719 C C . THR A 1 93 ? 8.893 -6.116 -12.644 1.00 90.75 93 THR A C 1
ATOM 721 O O . THR A 1 93 ? 8.932 -6.007 -13.868 1.00 90.75 93 THR A O 1
ATOM 724 N N . GLU A 1 94 ? 8.337 -7.169 -12.047 1.00 90.00 94 GLU A N 1
ATOM 725 C CA . GLU A 1 94 ? 7.629 -8.249 -12.726 1.00 90.00 94 GLU A CA 1
ATOM 726 C C . GLU A 1 94 ? 6.244 -8.412 -12.096 1.00 90.00 94 GLU A C 1
ATOM 728 O O . GLU A 1 94 ? 6.104 -8.435 -10.871 1.00 90.00 94 GLU A O 1
ATOM 733 N N . ILE A 1 95 ? 5.218 -8.533 -12.939 1.00 89.44 95 ILE A N 1
ATOM 734 C CA . ILE A 1 95 ? 3.841 -8.789 -12.516 1.00 89.44 95 ILE A CA 1
ATOM 735 C C . ILE A 1 95 ? 3.519 -10.253 -12.806 1.00 89.44 95 ILE A C 1
ATOM 737 O O . ILE A 1 95 ? 3.604 -10.705 -13.948 1.00 89.44 95 ILE A O 1
ATOM 741 N N . THR A 1 96 ? 3.157 -11.010 -11.771 1.00 91.75 96 THR A N 1
ATOM 742 C CA . THR A 1 96 ? 2.753 -12.411 -11.929 1.00 91.75 96 THR A CA 1
ATOM 743 C C . THR A 1 96 ? 1.265 -12.510 -12.300 1.00 91.75 96 THR A C 1
ATOM 745 O O . THR A 1 96 ? 0.467 -11.645 -11.922 1.00 91.75 96 THR A O 1
ATOM 748 N N . PRO A 1 97 ? 0.822 -13.619 -12.921 1.00 93.31 97 PRO A N 1
ATOM 749 C CA . PRO A 1 97 ? -0.608 -13.883 -13.095 1.00 93.31 97 PRO A CA 1
ATOM 750 C C . PRO A 1 97 ? -1.378 -13.937 -11.761 1.00 93.31 97 PRO A C 1
ATOM 752 O O . PRO A 1 97 ? -2.578 -13.665 -11.713 1.00 93.31 97 PRO A O 1
ATOM 755 N N . GLY A 1 98 ? -0.709 -14.300 -10.660 1.00 92.62 98 GLY A N 1
ATOM 756 C CA . GLY A 1 98 ? -1.290 -14.293 -9.316 1.00 92.62 98 GLY A CA 1
ATOM 757 C C . GLY A 1 98 ? -1.594 -12.877 -8.822 1.00 92.62 98 GLY A C 1
ATOM 758 O O . GLY A 1 98 ? -2.680 -12.628 -8.289 1.00 92.62 98 GLY A O 1
ATOM 759 N N . MET A 1 99 ? -0.676 -11.938 -9.065 1.00 91.38 99 MET A N 1
ATOM 760 C CA . MET A 1 99 ? -0.855 -10.515 -8.776 1.00 91.38 99 MET A CA 1
ATOM 761 C C . MET A 1 99 ? -2.009 -9.918 -9.588 1.00 91.38 99 MET A C 1
ATOM 763 O O . MET A 1 99 ? -2.860 -9.239 -9.014 1.00 91.38 99 MET A O 1
ATOM 767 N N . GLU A 1 100 ? -2.088 -10.218 -10.889 1.00 92.00 100 GLU A N 1
ATOM 768 C CA . GLU A 1 100 ? -3.168 -9.735 -11.764 1.00 92.00 100 GLU A CA 1
ATOM 769 C C . GLU A 1 100 ? -4.539 -10.235 -11.306 1.00 92.00 100 GLU A C 1
ATOM 771 O O . GLU A 1 100 ? -5.461 -9.442 -11.106 1.00 92.00 100 GLU A O 1
ATOM 776 N N . ASN A 1 101 ? -4.673 -11.543 -11.071 1.00 95.50 101 ASN A N 1
ATOM 777 C CA . ASN A 1 101 ? -5.933 -12.132 -10.619 1.00 95.50 101 ASN A CA 1
ATOM 778 C C . ASN A 1 101 ? -6.369 -11.566 -9.264 1.00 95.50 101 ASN A C 1
ATOM 780 O O . ASN A 1 101 ? -7.544 -11.247 -9.077 1.00 95.50 101 ASN A O 1
ATOM 784 N N . CYS A 1 102 ? -5.428 -11.388 -8.331 1.00 94.25 102 CYS A N 1
ATOM 785 C CA . CYS A 1 102 ? -5.720 -10.756 -7.049 1.00 94.25 102 CYS A CA 1
ATOM 786 C C . CYS A 1 102 ? -6.182 -9.306 -7.222 1.00 94.25 102 CYS A C 1
ATOM 788 O O . CYS A 1 102 ? -7.151 -8.888 -6.588 1.00 94.25 102 CYS A O 1
ATOM 790 N N . ALA A 1 103 ? -5.530 -8.536 -8.093 1.00 93.25 103 ALA A N 1
ATOM 791 C CA . ALA A 1 103 ? -5.923 -7.161 -8.360 1.00 93.25 103 ALA A CA 1
ATOM 792 C C . ALA A 1 103 ? -7.347 -7.094 -8.942 1.00 93.25 103 ALA A C 1
ATOM 794 O O . ALA A 1 103 ? -8.185 -6.345 -8.438 1.00 93.25 103 ALA A O 1
ATOM 795 N N . VAL A 1 104 ? -7.671 -7.942 -9.922 1.00 95.38 104 VAL A N 1
ATOM 796 C CA . VAL A 1 104 ? -9.032 -8.032 -10.475 1.00 95.38 104 VAL A CA 1
ATOM 797 C C . VAL A 1 104 ? -10.054 -8.419 -9.398 1.00 95.38 104 VAL A C 1
ATOM 799 O O . VAL A 1 104 ? -11.136 -7.839 -9.363 1.00 95.38 104 VAL A O 1
ATOM 802 N N . GLU A 1 105 ? -9.721 -9.330 -8.480 1.00 95.31 105 GLU A N 1
ATOM 803 C CA . GLU A 1 105 ? -10.601 -9.711 -7.364 1.00 95.31 105 GLU A CA 1
ATOM 804 C C . GLU A 1 105 ? -10.843 -8.549 -6.380 1.00 95.31 105 GLU A C 1
ATOM 806 O O . GLU A 1 105 ? -11.965 -8.344 -5.913 1.00 95.31 105 GLU A O 1
ATOM 811 N N . LYS A 1 106 ? -9.803 -7.773 -6.045 1.00 94.00 106 LYS A N 1
ATOM 812 C CA . LYS A 1 106 ? -9.878 -6.706 -5.029 1.00 94.00 106 LYS A CA 1
ATOM 813 C C . LYS A 1 106 ? -10.478 -5.401 -5.545 1.00 94.00 106 LYS A C 1
ATOM 815 O O . LYS A 1 106 ? -11.118 -4.689 -4.760 1.00 94.00 106 LYS A O 1
ATOM 820 N N . PHE A 1 107 ? -10.231 -5.076 -6.813 1.00 92.88 107 PHE A N 1
ATOM 821 C CA . PHE A 1 107 ? -10.582 -3.791 -7.424 1.00 92.88 107 PHE A CA 1
ATOM 822 C C . PHE A 1 107 ? -11.697 -3.909 -8.462 1.00 92.88 107 PHE A C 1
ATOM 824 O O . PHE A 1 107 ? -12.439 -2.953 -8.666 1.00 92.88 107 PHE A O 1
ATOM 831 N N . GLY A 1 108 ? -11.854 -5.079 -9.081 1.00 95.56 108 GLY A N 1
ATOM 832 C CA . GLY A 1 108 ? -12.631 -5.232 -10.304 1.00 95.56 108 GLY A CA 1
ATOM 833 C C . GLY A 1 108 ? -11.811 -4.856 -11.539 1.00 95.56 108 GLY A C 1
ATOM 834 O O . GLY A 1 108 ? -10.860 -4.076 -11.469 1.00 95.56 108 GLY A O 1
ATOM 835 N N . LYS A 1 109 ? -12.189 -5.425 -12.688 1.00 94.94 109 LYS A N 1
ATOM 836 C CA . LYS A 1 109 ? -11.456 -5.267 -13.953 1.00 94.94 109 LYS A CA 1
ATOM 837 C C . LYS A 1 109 ? -11.397 -3.811 -14.436 1.00 94.94 109 LYS A C 1
ATOM 839 O O . LYS A 1 109 ? -10.331 -3.330 -14.787 1.00 94.94 109 LYS A O 1
ATOM 844 N N . GLU A 1 110 ? -12.522 -3.104 -14.397 1.00 96.12 110 GLU A N 1
ATOM 845 C CA . GLU A 1 110 ? -12.601 -1.706 -14.843 1.00 96.12 110 GLU A CA 1
ATOM 846 C C . GLU A 1 110 ? -11.679 -0.800 -14.014 1.00 96.12 110 GLU A C 1
ATOM 848 O O . GLU A 1 110 ? -10.860 -0.063 -14.555 1.00 96.12 110 GLU A O 1
ATOM 853 N N . ARG A 1 111 ? -11.724 -0.930 -12.683 1.00 94.75 111 ARG A N 1
ATOM 854 C CA . ARG A 1 111 ? -10.920 -0.086 -11.797 1.00 94.75 111 ARG A CA 1
ATOM 855 C C . ARG A 1 111 ? -9.421 -0.368 -11.902 1.00 94.75 111 ARG A C 1
ATOM 857 O O . ARG A 1 111 ? -8.629 0.564 -11.800 1.00 94.75 111 ARG A O 1
ATOM 864 N N . ILE A 1 112 ? -9.010 -1.625 -12.095 1.00 93.44 112 ILE A N 1
ATOM 865 C CA . ILE A 1 112 ? -7.584 -1.922 -12.277 1.00 93.44 112 ILE A CA 1
ATOM 866 C C . ILE A 1 112 ? -7.069 -1.400 -13.623 1.00 93.44 112 ILE A C 1
ATOM 868 O O . ILE A 1 112 ? -5.951 -0.901 -13.674 1.00 93.44 112 ILE A O 1
ATOM 872 N N . GLU A 1 113 ? -7.885 -1.423 -14.680 1.00 94.62 113 GLU A N 1
ATOM 873 C CA . GLU A 1 113 ? -7.538 -0.828 -15.977 1.00 94.62 113 GLU A CA 1
ATOM 874 C C . GLU A 1 113 ? -7.358 0.694 -15.873 1.00 94.62 113 GLU A C 1
ATOM 876 O O . GLU A 1 113 ? -6.393 1.229 -16.417 1.00 94.62 113 GLU A O 1
ATOM 881 N N . GLU A 1 114 ? -8.207 1.391 -15.110 1.00 94.44 114 GLU A N 1
ATOM 882 C CA . GLU A 1 114 ? -8.012 2.817 -14.812 1.00 94.44 114 GLU A CA 1
ATOM 883 C C . GLU A 1 114 ? -6.686 3.079 -14.087 1.00 94.44 114 GLU A C 1
ATOM 885 O O . GLU A 1 114 ? -5.959 4.011 -14.436 1.00 94.44 114 GLU A O 1
ATOM 890 N N . ILE A 1 115 ? -6.359 2.265 -13.075 1.00 92.69 115 ILE A N 1
ATOM 891 C CA . ILE A 1 115 ? -5.119 2.400 -12.298 1.00 92.69 115 ILE A CA 1
ATOM 892 C C . ILE A 1 115 ? -3.898 2.127 -13.185 1.00 92.69 115 ILE A C 1
ATOM 894 O O . ILE A 1 115 ? -2.940 2.896 -13.143 1.00 92.69 115 ILE A O 1
ATOM 898 N N . ILE A 1 116 ? -3.939 1.099 -14.036 1.00 91.06 116 ILE A N 1
ATOM 899 C CA . ILE A 1 116 ? -2.888 0.827 -15.032 1.00 91.06 116 ILE A CA 1
ATOM 900 C C . ILE A 1 116 ? -2.767 1.997 -16.020 1.00 91.06 116 ILE A C 1
ATOM 902 O O . ILE A 1 116 ? -1.664 2.394 -16.381 1.00 91.06 116 ILE A O 1
ATOM 906 N N . GLY A 1 117 ? -3.893 2.605 -16.403 1.00 92.00 117 GLY A N 1
ATOM 907 C CA . GLY A 1 117 ? -3.948 3.822 -17.215 1.00 92.00 117 GLY A CA 1
ATOM 908 C C . GLY A 1 117 ? -3.451 5.088 -16.507 1.00 92.00 117 GLY A C 1
ATOM 909 O O . GLY A 1 117 ? -3.424 6.157 -17.114 1.00 92.00 117 GLY A O 1
ATOM 910 N N . GLY A 1 118 ? -3.046 4.985 -15.239 1.00 89.00 118 GLY A N 1
ATOM 911 C CA . GLY A 1 118 ? -2.425 6.060 -14.479 1.00 89.00 118 GLY A CA 1
ATOM 912 C C . GLY A 1 118 ? -3.328 6.742 -13.457 1.00 89.00 118 GLY A C 1
ATOM 913 O O . GLY A 1 118 ? -2.894 7.716 -12.836 1.00 89.00 118 GLY A O 1
ATOM 914 N N . ALA A 1 119 ? -4.557 6.256 -13.253 1.00 91.38 119 ALA A N 1
ATOM 915 C CA . ALA A 1 119 ? -5.410 6.759 -12.189 1.00 91.38 119 ALA A CA 1
ATOM 916 C C . ALA A 1 119 ? -4.740 6.539 -10.828 1.00 91.38 119 ALA A C 1
ATOM 918 O O . ALA A 1 119 ? -4.249 5.452 -10.509 1.00 91.38 119 ALA A O 1
ATOM 919 N N . THR A 1 120 ? -4.736 7.583 -10.003 1.00 88.62 120 THR A N 1
ATOM 920 C CA . THR A 1 120 ? -4.220 7.507 -8.639 1.00 88.62 120 THR A CA 1
ATOM 921 C C . THR A 1 120 ? -5.152 6.626 -7.795 1.00 88.62 120 THR A C 1
ATOM 923 O O . THR A 1 120 ? -6.354 6.915 -7.708 1.00 88.62 120 THR A O 1
ATOM 926 N N . PRO A 1 121 ? -4.644 5.554 -7.161 1.00 88.06 121 PRO A N 1
ATOM 927 C CA . PRO A 1 121 ? -5.432 4.775 -6.217 1.00 88.06 121 PRO A CA 1
ATOM 928 C C . PRO A 1 121 ? -5.862 5.625 -5.015 1.00 88.06 121 PRO A C 1
ATOM 930 O O . PRO A 1 121 ? -5.226 6.605 -4.639 1.00 88.06 121 PRO A O 1
ATOM 933 N N . SER A 1 122 ? -6.938 5.230 -4.355 1.00 86.94 122 SER A N 1
ATOM 934 C CA . SER A 1 122 ? -7.289 5.730 -3.030 1.00 86.94 122 SER A CA 1
ATOM 935 C C . SER A 1 122 ? -6.465 5.023 -1.951 1.00 86.94 122 SER A C 1
ATOM 937 O O . SER A 1 122 ? -5.909 3.942 -2.149 1.00 86.94 122 SER A O 1
ATOM 939 N N . ALA A 1 123 ? -6.434 5.598 -0.750 1.00 82.44 123 ALA A N 1
ATOM 940 C CA . ALA A 1 123 ? -5.715 5.009 0.378 1.00 82.44 123 ALA A CA 1
ATOM 941 C C . ALA A 1 123 ? -6.250 3.610 0.764 1.00 82.44 123 ALA A C 1
ATOM 943 O O . ALA A 1 123 ? -5.486 2.726 1.153 1.00 82.44 123 ALA A O 1
ATOM 944 N N . LEU A 1 124 ? -7.563 3.387 0.617 1.00 84.69 124 LEU A N 1
ATOM 945 C CA . LEU A 1 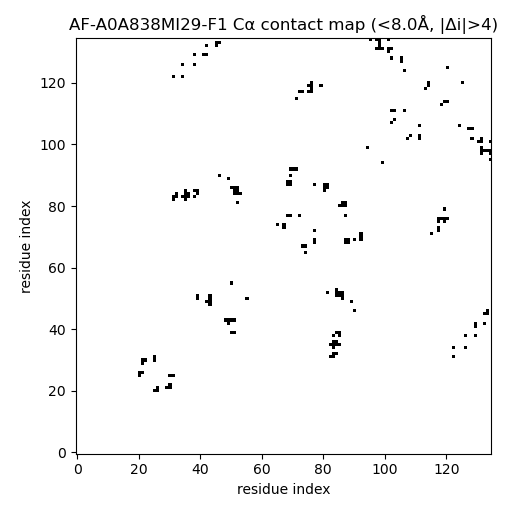124 ? -8.180 2.078 0.841 1.00 84.69 124 LEU A CA 1
ATOM 946 C C . LEU A 1 124 ? -7.783 1.071 -0.242 1.00 84.69 124 LEU A C 1
ATOM 948 O O . LEU A 1 124 ? -7.584 -0.104 0.056 1.00 84.69 124 LEU A O 1
ATOM 952 N N . GLU A 1 125 ? -7.671 1.517 -1.492 1.00 89.75 125 GLU A N 1
ATOM 953 C CA . GLU A 1 125 ? -7.227 0.657 -2.586 1.00 89.75 125 GLU A CA 1
ATOM 954 C C . GLU A 1 125 ? -5.777 0.231 -2.393 1.00 89.75 125 GLU A C 1
ATOM 956 O O . GLU A 1 125 ? -5.472 -0.954 -2.490 1.00 89.75 125 GLU A O 1
ATOM 961 N N . LEU A 1 126 ? -4.914 1.162 -1.989 1.00 86.75 126 LEU A N 1
ATOM 962 C CA . LEU A 1 126 ? -3.527 0.863 -1.663 1.00 86.75 126 LEU A CA 1
ATOM 963 C C . LEU A 1 126 ? -3.411 -0.150 -0.512 1.00 86.75 126 LEU A C 1
ATOM 965 O O . LEU A 1 126 ? -2.636 -1.104 -0.577 1.00 86.75 126 LEU A O 1
ATOM 969 N N . PHE A 1 127 ? -4.246 0.001 0.519 1.00 85.88 127 PHE A N 1
ATOM 970 C CA . PHE A 1 127 ? -4.313 -0.962 1.615 1.00 85.88 127 PHE A CA 1
ATOM 971 C C . PHE A 1 127 ? -4.762 -2.357 1.157 1.00 85.88 127 PHE A C 1
ATOM 973 O O . PHE A 1 127 ? -4.256 -3.349 1.672 1.00 85.88 127 PHE A O 1
ATOM 980 N N . LYS A 1 128 ? -5.696 -2.460 0.206 1.00 88.69 128 LYS A N 1
ATOM 981 C CA . LYS A 1 128 ? -6.114 -3.751 -0.368 1.00 88.69 128 LYS A CA 1
ATOM 982 C C . LYS A 1 128 ? -5.033 -4.353 -1.267 1.00 88.69 128 LYS A C 1
ATOM 984 O O . LYS A 1 128 ? -4.857 -5.568 -1.255 1.00 88.69 128 LYS A O 1
ATOM 989 N N . ALA A 1 129 ? -4.314 -3.511 -2.012 1.00 88.81 129 ALA A N 1
ATOM 990 C CA . ALA A 1 129 ? -3.292 -3.923 -2.974 1.00 88.81 129 ALA A CA 1
ATOM 991 C C . ALA A 1 129 ? -2.152 -4.693 -2.312 1.00 88.81 129 ALA A C 1
ATOM 993 O O . ALA A 1 129 ? -1.593 -5.595 -2.931 1.00 88.81 129 ALA A O 1
ATOM 994 N N . LYS A 1 130 ? -1.844 -4.383 -1.042 1.00 86.81 130 LYS A N 1
ATOM 995 C CA . LYS A 1 130 ? -0.789 -5.075 -0.292 1.00 86.81 130 LYS A CA 1
ATOM 996 C C . LYS A 1 130 ? -0.960 -6.596 -0.358 1.00 86.81 130 LYS A C 1
ATOM 998 O O . LYS A 1 130 ? 0.004 -7.281 -0.634 1.00 86.81 130 LYS A O 1
ATOM 1003 N N . ASP A 1 131 ? -2.185 -7.114 -0.234 1.00 86.31 131 ASP A N 1
ATOM 1004 C CA . ASP A 1 131 ? -2.451 -8.562 -0.207 1.00 86.31 131 ASP A CA 1
ATOM 1005 C C . ASP A 1 131 ? -2.192 -9.262 -1.551 1.00 86.31 131 ASP A C 1
ATOM 1007 O O . ASP A 1 131 ? -2.225 -10.493 -1.614 1.00 86.31 131 ASP A O 1
ATOM 1011 N N . CYS A 1 132 ? -1.994 -8.494 -2.622 1.00 88.94 132 CYS A N 1
ATOM 1012 C CA . CYS A 1 132 ? -1.691 -9.011 -3.948 1.00 88.94 132 CYS A CA 1
ATOM 1013 C C . CYS A 1 132 ? -0.191 -9.108 -4.216 1.00 88.94 132 CYS A C 1
ATOM 1015 O O . CYS A 1 132 ? 0.204 -9.870 -5.089 1.00 88.94 132 CYS A O 1
ATOM 1017 N N . ILE A 1 133 ? 0.642 -8.381 -3.470 1.00 84.19 133 ILE A N 1
ATOM 1018 C CA . ILE A 1 133 ? 2.093 -8.390 -3.659 1.00 84.19 133 ILE A CA 1
ATOM 1019 C C . ILE A 1 133 ? 2.658 -9.726 -3.160 1.00 84.19 133 ILE A C 1
ATOM 1021 O O . ILE A 1 133 ? 2.396 -10.132 -2.031 1.00 84.19 133 ILE A O 1
ATOM 1025 N N . GLY A 1 134 ? 3.447 -10.403 -4.000 1.00 76.38 134 GLY A N 1
ATOM 1026 C CA . GLY A 1 134 ? 4.051 -11.704 -3.678 1.00 76.38 134 GLY A CA 1
ATOM 1027 C C . GLY A 1 134 ? 3.153 -12.919 -3.947 1.00 76.38 134 GLY A C 1
ATOM 1028 O O . GLY A 1 134 ? 3.479 -14.017 -3.494 1.00 76.38 134 GLY A O 1
ATOM 1029 N N . LYS A 1 135 ? 2.031 -12.729 -4.653 1.00 79.06 135 LYS A N 1
ATOM 1030 C CA . LYS A 1 135 ? 1.187 -13.818 -5.164 1.00 79.06 135 LYS A CA 1
ATOM 1031 C C . LYS A 1 135 ? 1.627 -14.342 -6.524 1.00 79.06 135 LYS A C 1
ATOM 1033 O O . LYS A 1 135 ? 2.332 -13.613 -7.253 1.00 79.06 135 LYS A O 1
#

Secondary structure (DSSP, 8-state):
-HHHHHHHHHHHHHHHHHHHHHHHH-GGGHHHHHHHHHHHHHHHHHSTT---HHHH-------S------TT--HHHHHHHHHTT--GGGS-SS--HHHHHHHHHHH-HHHHHHHHTTPPPPHHHHHHHGGGTT-

Radius of gyration: 18.74 Å; Cα contacts (8 Å, |Δi|>4): 109; chains: 1; bounding box: 45×33×56 Å